Protein AF-A0A258UIK4-F1 (afdb_monomer_lite)

Sequence (141 aa):
MRVPIITDEAAQQGGWHGIALSQAFAHRGYEAVFVELQDCLIDLSSDLPSISIPQFESLPPFAFIRGIAAGTLQQVITRLNILHMLKMQGTYIYNDAKAIERTVDKGMTSFLLKQHGIPTPATWVCESRQQAHAIIQTQLQ

pLDDT: mean 95.88, std 3.45, range [63.97, 98.44]

Secondary structure (DSSP, 8-state):
-EEEEE-S-GGGTTHHHHHHHHHHHHTTT-EEEEE-GGG-EEE-SSSS-EEE-TT-SS--SEEEE-------HHHHHHHHHHHHHHHHTT-EEES-HHHHHHHH-HHHHHHHHHHTT---------S-HHHHHHHHHHH--

Foldseek 3Di:
DEEEEEAPPQVCCNPPVSVVVQVVQVVVVYHYHYFYLVPKDWDPPDPDIDIDTPPDPHQDQEYHYDYHDDDPPVSSVSSLVNQVVSVVVRYHYVPHSVVVVQVVPPVSVVVVCVVVVNDDPDDDDDPDPVVVVVVCVVVVD

Radius of gyration: 19.32 Å; chains: 1; bounding box: 41×40×52 Å

Structure (mmCIF, N/CA/C/O backbone):
data_AF-A0A258UIK4-F1
#
_entry.id   AF-A0A258UIK4-F1
#
loop_
_atom_site.group_PDB
_atom_site.id
_atom_site.type_symbol
_atom_site.label_atom_id
_atom_site.label_alt_id
_atom_site.label_comp_id
_atom_site.label_asym_id
_atom_site.label_entity_id
_atom_site.label_seq_id
_atom_site.pdbx_PDB_ins_code
_atom_site.Cartn_x
_atom_site.Cartn_y
_atom_site.Cartn_z
_atom_site.occupancy
_atom_site.B_iso_or_equiv
_atom_site.auth_seq_id
_atom_site.auth_comp_id
_atom_site.auth_asym_id
_atom_site.auth_atom_id
_atom_site.pdbx_PDB_model_num
ATOM 1 N N . MET A 1 1 ? 8.121 -9.428 -21.192 1.00 89.62 1 MET A N 1
ATOM 2 C CA . MET A 1 1 ? 7.695 -8.134 -20.601 1.00 89.62 1 MET A CA 1
ATOM 3 C C . MET A 1 1 ? 7.927 -8.211 -19.099 1.00 89.62 1 MET A C 1
ATOM 5 O O . MET A 1 1 ? 7.661 -9.269 -18.536 1.00 89.62 1 MET A O 1
ATOM 9 N N . ARG A 1 2 ? 8.450 -7.152 -18.472 1.00 95.62 2 ARG A N 1
ATOM 10 C CA . ARG A 1 2 ? 8.728 -7.121 -17.026 1.00 95.62 2 ARG A CA 1
ATOM 11 C C . ARG A 1 2 ? 7.542 -6.522 -16.272 1.00 95.62 2 ARG A C 1
ATOM 13 O O . ARG A 1 2 ? 6.924 -5.581 -16.766 1.00 95.62 2 ARG A O 1
ATOM 20 N N . VAL A 1 3 ? 7.227 -7.073 -15.106 1.00 96.06 3 VAL A N 1
ATOM 21 C CA . VAL A 1 3 ? 6.126 -6.636 -14.242 1.00 96.06 3 VAL A CA 1
ATOM 22 C C . VAL A 1 3 ? 6.676 -6.370 -12.843 1.00 96.06 3 VAL A C 1
ATOM 24 O O . VAL A 1 3 ? 7.199 -7.302 -12.229 1.00 96.06 3 VAL A O 1
ATOM 27 N N . PRO A 1 4 ? 6.564 -5.144 -12.305 1.00 97.62 4 PRO A N 1
ATOM 28 C CA . PRO A 1 4 ? 6.933 -4.893 -10.925 1.00 97.62 4 PRO A CA 1
ATOM 29 C C . PRO A 1 4 ? 5.922 -5.548 -9.975 1.00 97.62 4 PRO A C 1
ATOM 31 O O . PRO A 1 4 ? 4.708 -5.350 -10.089 1.00 97.62 4 PRO A O 1
ATOM 34 N N . ILE A 1 5 ? 6.439 -6.302 -9.011 1.00 97.50 5 ILE A N 1
ATOM 35 C CA . ILE A 1 5 ? 5.728 -6.726 -7.811 1.00 97.50 5 ILE A CA 1
ATOM 36 C C . ILE A 1 5 ? 6.208 -5.829 -6.672 1.00 97.50 5 ILE A C 1
ATOM 38 O O . ILE A 1 5 ? 7.335 -5.956 -6.194 1.00 97.50 5 ILE A O 1
ATOM 42 N N . ILE A 1 6 ? 5.341 -4.922 -6.242 1.00 97.25 6 ILE A N 1
ATOM 43 C CA . ILE A 1 6 ? 5.591 -4.018 -5.131 1.00 97.25 6 ILE A CA 1
ATOM 44 C C . ILE A 1 6 ? 5.416 -4.768 -3.811 1.00 97.25 6 ILE A C 1
ATOM 46 O O . ILE A 1 6 ? 4.337 -5.296 -3.527 1.00 97.25 6 ILE A O 1
ATOM 50 N N . THR A 1 7 ? 6.468 -4.815 -3.003 1.00 95.94 7 THR A N 1
ATOM 51 C CA . THR A 1 7 ? 6.505 -5.539 -1.728 1.00 95.94 7 THR A CA 1
ATOM 52 C C . THR A 1 7 ? 7.416 -4.821 -0.730 1.00 95.94 7 THR A C 1
ATOM 54 O O . THR A 1 7 ? 8.245 -4.008 -1.124 1.00 95.94 7 THR A O 1
ATOM 57 N N . ASP A 1 8 ? 7.265 -5.110 0.556 1.00 93.19 8 ASP A N 1
ATOM 58 C CA . ASP A 1 8 ? 8.145 -4.682 1.653 1.00 93.19 8 ASP A CA 1
ATOM 59 C C . ASP A 1 8 ? 9.163 -5.758 2.067 1.00 93.19 8 ASP A C 1
ATOM 61 O O . ASP A 1 8 ? 9.912 -5.595 3.024 1.00 93.19 8 ASP A O 1
ATOM 65 N N . GLU A 1 9 ? 9.197 -6.858 1.316 1.00 91.75 9 GLU A N 1
ATOM 66 C CA . GLU A 1 9 ? 10.108 -7.987 1.500 1.00 91.75 9 GLU A CA 1
ATOM 67 C C . GLU A 1 9 ? 10.877 -8.282 0.198 1.00 91.75 9 GLU A C 1
ATOM 69 O O . GLU A 1 9 ? 11.017 -9.443 -0.207 1.00 91.75 9 GLU A O 1
ATOM 74 N N . ALA A 1 10 ? 11.331 -7.256 -0.536 1.00 90.12 10 ALA A N 1
ATOM 75 C CA . ALA A 1 10 ? 11.914 -7.469 -1.867 1.00 90.12 10 ALA A CA 1
ATOM 76 C C . ALA A 1 10 ? 13.211 -8.285 -1.795 1.00 90.12 10 ALA A C 1
ATOM 78 O O . ALA A 1 10 ? 13.426 -9.172 -2.624 1.00 90.12 10 ALA A O 1
ATOM 79 N N . ALA A 1 11 ? 14.014 -8.078 -0.745 1.00 88.50 11 ALA A N 1
ATOM 80 C CA . ALA A 1 11 ? 15.211 -8.873 -0.460 1.00 88.50 11 ALA A CA 1
ATOM 81 C C . ALA A 1 11 ? 14.923 -10.380 -0.291 1.00 88.50 11 ALA A C 1
ATOM 83 O O . ALA A 1 11 ? 15.798 -11.207 -0.536 1.00 88.50 11 ALA A O 1
ATOM 84 N N . GLN A 1 12 ? 13.696 -10.743 0.096 1.00 91.19 12 GLN A N 1
ATOM 85 C CA . GLN A 1 12 ? 13.237 -12.127 0.253 1.00 91.19 12 GLN A CA 1
ATOM 86 C C . GLN A 1 12 ? 12.299 -12.563 -0.881 1.00 91.19 12 GLN A C 1
ATOM 88 O O . GLN A 1 12 ? 11.579 -13.551 -0.740 1.00 91.19 12 GLN A O 1
ATOM 93 N N . GLN A 1 13 ? 12.264 -11.822 -1.995 1.00 89.12 13 GLN A N 1
ATOM 94 C CA . GLN A 1 13 ? 11.382 -12.088 -3.136 1.00 89.12 13 GLN A CA 1
ATOM 95 C C . GLN A 1 13 ? 9.895 -12.195 -2.739 1.00 89.12 13 GLN A C 1
ATOM 97 O O . GLN A 1 13 ? 9.147 -12.993 -3.301 1.00 89.12 13 GLN A O 1
ATOM 102 N N . GLY A 1 14 ? 9.458 -11.411 -1.744 1.00 86.94 14 GLY A N 1
ATOM 103 C CA . GLY A 1 14 ? 8.081 -11.427 -1.231 1.00 86.94 14 GLY A CA 1
ATOM 104 C C . GLY A 1 14 ? 7.686 -12.714 -0.494 1.00 86.94 14 GLY A C 1
ATOM 105 O O . GLY A 1 14 ? 6.499 -13.067 -0.467 1.00 86.94 14 GLY A O 1
ATOM 106 N N . GLY A 1 15 ? 8.671 -13.459 0.017 1.00 92.19 15 GLY A N 1
ATOM 107 C CA . GLY A 1 15 ? 8.472 -14.717 0.726 1.00 92.19 15 GLY A CA 1
ATOM 108 C C . GLY A 1 15 ? 7.800 -15.787 -0.140 1.00 92.19 15 GLY A C 1
ATOM 109 O O . GLY A 1 15 ? 7.859 -15.770 -1.371 1.00 92.19 15 GLY A O 1
ATOM 110 N N . TRP A 1 16 ? 7.108 -16.733 0.501 1.00 93.88 16 TRP A N 1
ATOM 111 C CA . TRP A 1 16 ? 6.427 -17.825 -0.210 1.00 93.88 16 TRP A CA 1
ATOM 112 C C . TRP A 1 16 ? 5.402 -17.320 -1.244 1.00 93.88 16 TRP A C 1
ATOM 114 O O . TRP A 1 16 ? 5.346 -17.824 -2.366 1.00 93.88 16 TRP A O 1
ATOM 124 N N . HIS A 1 17 ? 4.626 -16.287 -0.894 1.00 92.19 17 HIS A N 1
ATOM 125 C CA . HIS A 1 17 ? 3.608 -15.715 -1.780 1.00 92.19 17 HIS A CA 1
ATOM 126 C C . HIS A 1 17 ? 4.225 -15.040 -3.009 1.00 92.19 17 HIS A C 1
ATOM 128 O O . HIS A 1 17 ? 3.697 -15.175 -4.113 1.00 92.19 17 HIS A O 1
ATOM 134 N N . GLY A 1 18 ? 5.320 -14.299 -2.826 1.00 94.38 18 GLY A N 1
ATOM 135 C CA . GLY A 1 18 ? 6.017 -13.625 -3.914 1.00 94.38 18 GLY A CA 1
ATOM 136 C C . GLY A 1 18 ? 6.661 -14.618 -4.877 1.00 94.38 18 GLY A C 1
ATOM 137 O O . GLY A 1 18 ? 6.478 -14.483 -6.086 1.00 94.38 18 GLY A O 1
ATOM 138 N N . ILE A 1 19 ? 7.297 -15.677 -4.365 1.00 95.00 19 ILE A N 1
ATOM 139 C CA . ILE A 1 19 ? 7.860 -16.759 -5.188 1.00 95.00 19 ILE A CA 1
ATOM 140 C C . ILE A 1 19 ? 6.765 -17.436 -6.023 1.00 95.00 19 ILE A C 1
ATOM 142 O O . ILE A 1 19 ? 6.914 -17.569 -7.239 1.00 95.00 19 ILE A O 1
ATOM 146 N N . ALA A 1 20 ? 5.642 -17.813 -5.404 1.00 96.31 20 ALA A N 1
ATOM 147 C CA . ALA A 1 20 ? 4.522 -18.431 -6.113 1.00 96.31 20 ALA A CA 1
ATOM 148 C C . ALA A 1 20 ? 3.939 -17.504 -7.198 1.00 96.31 20 ALA A C 1
ATOM 150 O O . ALA A 1 20 ? 3.648 -17.941 -8.314 1.00 96.31 20 ALA A O 1
ATOM 151 N N . LEU A 1 21 ? 3.812 -16.208 -6.901 1.00 95.81 21 LEU A N 1
ATOM 152 C CA . LEU A 1 21 ? 3.331 -15.211 -7.856 1.00 95.81 21 LEU A CA 1
ATOM 153 C C . LEU A 1 21 ? 4.316 -15.009 -9.019 1.00 95.81 21 LEU A C 1
ATOM 155 O O . LEU A 1 21 ? 3.896 -14.974 -10.175 1.00 95.81 21 LEU A O 1
ATOM 159 N N . SER A 1 22 ? 5.618 -14.940 -8.735 1.00 96.56 22 SER A N 1
ATOM 160 C CA . SER A 1 22 ? 6.679 -14.856 -9.745 1.00 96.56 22 SER A CA 1
ATOM 161 C C . SER A 1 22 ? 6.646 -16.055 -10.694 1.00 96.56 22 SER A C 1
ATOM 163 O O . SER A 1 22 ? 6.629 -15.885 -11.914 1.00 96.56 22 SER A O 1
ATOM 165 N N . GLN A 1 23 ? 6.502 -17.272 -10.157 1.00 97.44 23 GLN A N 1
ATOM 166 C CA . GLN A 1 23 ? 6.318 -18.477 -10.967 1.00 97.44 23 GLN A CA 1
ATOM 167 C C . GLN A 1 23 ? 5.060 -18.379 -11.838 1.00 97.44 23 GLN A C 1
ATOM 169 O O . GLN A 1 23 ? 5.111 -18.696 -13.026 1.00 97.44 23 GLN A O 1
ATOM 174 N N . ALA A 1 24 ? 3.933 -17.915 -11.296 1.00 96.88 24 ALA A N 1
ATOM 175 C CA . ALA A 1 24 ? 2.695 -17.765 -12.060 1.00 96.88 24 ALA A CA 1
ATOM 176 C C . ALA A 1 24 ? 2.811 -16.743 -13.209 1.00 96.88 24 ALA A C 1
ATOM 178 O O . ALA A 1 24 ? 2.209 -16.953 -14.269 1.00 96.88 24 ALA A O 1
ATOM 179 N N . PHE A 1 25 ? 3.585 -15.668 -13.026 1.00 97.00 25 PHE A N 1
ATOM 180 C CA . PHE A 1 25 ? 3.932 -14.722 -14.090 1.00 97.00 25 PHE A CA 1
ATOM 181 C C . PHE A 1 25 ? 4.850 -15.354 -15.141 1.00 97.00 25 PHE A C 1
ATOM 183 O O . PHE A 1 25 ? 4.565 -15.238 -16.335 1.00 97.00 25 PHE A O 1
ATOM 190 N N . ALA A 1 26 ? 5.877 -16.092 -14.714 1.00 97.44 26 ALA A N 1
ATOM 191 C CA . ALA A 1 26 ? 6.812 -16.771 -15.611 1.00 97.44 26 ALA A CA 1
ATOM 192 C C . ALA A 1 26 ? 6.104 -17.775 -16.535 1.00 97.44 26 ALA A C 1
ATOM 194 O O . ALA A 1 26 ? 6.336 -17.770 -17.742 1.00 97.44 26 ALA A O 1
ATOM 195 N N . HIS A 1 27 ? 5.146 -18.551 -16.011 1.00 97.75 27 HIS A N 1
ATOM 196 C CA . HIS A 1 27 ? 4.310 -19.459 -16.815 1.00 97.75 27 HIS A CA 1
ATOM 197 C C . HIS A 1 27 ? 3.470 -18.741 -17.888 1.00 97.75 27 HIS A C 1
ATOM 199 O O . HIS A 1 27 ? 2.980 -19.381 -18.815 1.00 97.75 27 HIS A O 1
ATOM 205 N N . ARG A 1 28 ? 3.287 -17.421 -17.771 1.00 96.62 28 ARG A N 1
ATOM 206 C CA . ARG A 1 28 ? 2.568 -16.570 -18.732 1.00 96.62 28 ARG A CA 1
ATOM 207 C C . ARG A 1 28 ? 3.508 -15.719 -19.595 1.00 96.62 28 ARG A C 1
ATOM 209 O O . ARG A 1 28 ? 3.031 -14.860 -20.327 1.00 96.62 28 ARG A O 1
ATOM 216 N N . GLY A 1 29 ? 4.824 -15.936 -19.520 1.00 96.88 29 GLY A N 1
ATOM 217 C CA . GLY A 1 29 ? 5.824 -15.195 -20.300 1.00 96.88 29 GLY A CA 1
ATOM 218 C C . GLY A 1 29 ? 6.180 -13.809 -19.746 1.00 96.88 29 GLY A C 1
ATOM 219 O O . GLY A 1 29 ? 6.744 -12.981 -20.469 1.00 96.88 29 GLY A O 1
ATOM 220 N N . TYR A 1 30 ? 5.858 -13.538 -18.478 1.00 96.69 30 TYR A N 1
ATOM 221 C CA . TYR A 1 30 ? 6.230 -12.303 -17.788 1.00 96.69 30 TYR A CA 1
ATOM 222 C C . TYR A 1 30 ? 7.366 -12.551 -16.800 1.00 96.69 30 TYR A C 1
ATOM 224 O O . TYR A 1 30 ? 7.383 -13.556 -16.094 1.00 96.69 30 TYR A O 1
ATOM 232 N N . GLU A 1 31 ? 8.293 -11.604 -16.716 1.00 96.69 31 GLU A N 1
ATOM 233 C CA . GLU A 1 31 ? 9.334 -11.591 -15.689 1.00 96.69 31 GLU A CA 1
ATOM 234 C C . GLU A 1 31 ? 8.864 -10.708 -14.531 1.00 96.69 31 GLU A C 1
ATOM 236 O O . GLU A 1 31 ? 8.596 -9.519 -14.721 1.00 96.69 31 GLU A O 1
ATOM 241 N N . ALA A 1 32 ? 8.747 -11.285 -13.338 1.00 96.81 32 ALA A N 1
ATOM 242 C CA . ALA A 1 32 ? 8.423 -10.534 -12.136 1.00 96.81 32 ALA 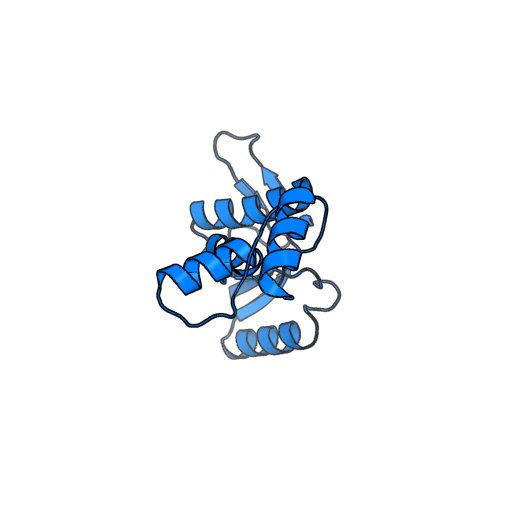A CA 1
ATOM 243 C C . ALA A 1 32 ? 9.677 -9.872 -11.551 1.00 96.81 32 ALA A C 1
ATOM 245 O O . ALA A 1 32 ? 10.695 -10.529 -11.345 1.00 96.81 32 ALA A O 1
ATOM 246 N N . VAL A 1 33 ? 9.576 -8.583 -11.233 1.00 97.12 33 VAL A N 1
ATOM 247 C CA . VAL A 1 33 ? 10.650 -7.788 -10.630 1.00 97.12 33 VAL A CA 1
ATOM 248 C C . VAL A 1 33 ? 10.165 -7.278 -9.285 1.00 97.12 33 VAL A C 1
ATOM 250 O O . VAL A 1 33 ? 9.200 -6.524 -9.229 1.00 97.12 33 VAL A O 1
ATOM 253 N N . PHE A 1 34 ? 10.799 -7.687 -8.192 1.00 97.25 34 PHE A N 1
ATOM 254 C CA . PHE A 1 34 ? 10.414 -7.206 -6.866 1.00 97.25 34 PHE A CA 1
ATOM 255 C C . PHE A 1 34 ? 10.969 -5.804 -6.631 1.00 97.25 34 PHE A C 1
ATOM 257 O O . PHE A 1 34 ? 12.154 -5.561 -6.860 1.00 97.25 34 PHE A O 1
ATOM 264 N N . VAL A 1 35 ? 10.106 -4.891 -6.191 1.00 97.19 35 VAL A N 1
ATOM 265 C CA . VAL A 1 35 ? 10.436 -3.478 -5.978 1.00 97.19 35 VAL A CA 1
ATOM 266 C C . VAL A 1 35 ? 9.855 -3.015 -4.646 1.00 97.19 35 VAL A C 1
ATOM 268 O O . VAL A 1 35 ? 8.707 -3.325 -4.329 1.00 97.19 35 VAL A O 1
ATOM 271 N N . GLU A 1 36 ? 10.618 -2.231 -3.890 1.00 97.00 36 GLU A N 1
ATOM 272 C CA . GLU A 1 36 ? 10.118 -1.542 -2.700 1.00 97.00 36 GLU A CA 1
ATOM 273 C C . GLU A 1 36 ? 9.768 -0.091 -3.040 1.00 97.00 36 GLU A C 1
ATOM 275 O O . GLU A 1 36 ? 10.531 0.611 -3.700 1.00 97.00 36 GLU A O 1
ATOM 280 N N . LEU A 1 37 ? 8.624 0.407 -2.557 1.00 97.31 37 LEU A N 1
ATOM 281 C CA . LEU A 1 37 ? 8.196 1.789 -2.845 1.00 97.31 37 LEU A CA 1
ATOM 282 C C . LEU A 1 37 ? 9.154 2.851 -2.302 1.00 97.31 37 LEU A C 1
ATOM 284 O O . LEU A 1 37 ? 9.129 3.981 -2.774 1.00 97.31 37 LEU A O 1
ATOM 288 N N . GLN A 1 38 ? 9.964 2.515 -1.298 1.00 96.56 38 GLN A N 1
ATOM 289 C CA . GLN A 1 38 ? 10.955 3.438 -0.743 1.00 96.56 38 GLN A CA 1
ATOM 290 C C . GLN A 1 38 ? 12.123 3.718 -1.696 1.00 96.56 38 GLN A C 1
ATOM 292 O O . GLN A 1 38 ? 12.794 4.730 -1.525 1.00 96.56 38 GLN A O 1
ATOM 297 N N . ASP A 1 39 ? 12.326 2.856 -2.694 1.00 96.88 39 ASP A N 1
ATOM 298 C CA . ASP A 1 39 ? 13.377 3.006 -3.700 1.00 96.88 39 ASP A CA 1
ATOM 299 C C . ASP A 1 39 ? 12.870 3.727 -4.963 1.00 96.88 39 ASP A C 1
ATOM 301 O O . ASP A 1 39 ? 13.647 4.029 -5.868 1.00 96.88 39 ASP A O 1
ATOM 305 N N . CYS A 1 40 ? 11.566 4.010 -5.047 1.00 97.62 40 CYS A N 1
ATOM 306 C CA . CYS A 1 40 ? 10.991 4.814 -6.120 1.00 97.62 40 CYS A CA 1
ATOM 307 C C . CYS A 1 40 ? 11.222 6.312 -5.874 1.00 97.62 40 CYS A C 1
ATOM 309 O O . CYS A 1 40 ? 11.214 6.786 -4.737 1.00 97.62 40 CYS A O 1
ATOM 311 N N . LEU A 1 41 ? 1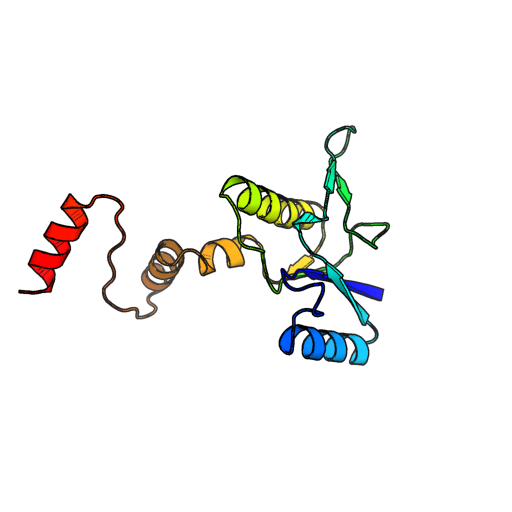1.337 7.077 -6.959 1.00 97.38 41 LEU A N 1
ATOM 312 C CA . LEU A 1 41 ? 11.517 8.529 -6.915 1.00 97.38 41 LEU A CA 1
ATOM 313 C C . LEU A 1 41 ? 10.325 9.229 -7.562 1.00 97.38 41 LEU A C 1
ATOM 315 O O . LEU A 1 41 ? 9.951 8.888 -8.681 1.00 97.38 41 LEU A O 1
ATOM 319 N N . ILE A 1 42 ? 9.774 10.233 -6.881 1.00 97.81 42 ILE A N 1
ATOM 320 C CA . ILE A 1 42 ? 8.880 11.222 -7.489 1.00 97.81 42 ILE A CA 1
ATOM 321 C C . ILE A 1 42 ? 9.747 12.414 -7.898 1.00 97.81 42 ILE A C 1
ATOM 323 O O . ILE A 1 42 ? 10.357 13.048 -7.037 1.00 97.81 42 ILE A O 1
ATOM 327 N N . ASP A 1 43 ? 9.786 12.728 -9.189 1.00 96.81 43 ASP A N 1
ATOM 328 C CA . ASP A 1 43 ? 10.492 13.889 -9.724 1.00 96.81 43 ASP A CA 1
ATOM 329 C C . ASP A 1 43 ? 9.487 14.928 -10.235 1.00 96.81 43 ASP A C 1
ATOM 331 O O . ASP A 1 43 ? 8.693 14.674 -11.144 1.00 96.81 43 ASP A O 1
ATOM 335 N N . LEU A 1 44 ? 9.525 16.105 -9.609 1.00 96.75 44 LEU A N 1
ATOM 336 C CA . LEU A 1 44 ? 8.698 17.273 -9.926 1.00 96.75 44 LEU A CA 1
ATOM 337 C C . LEU A 1 44 ? 9.553 18.467 -10.380 1.00 96.75 44 LEU A C 1
ATOM 339 O O . LEU A 1 44 ? 9.080 19.600 -10.366 1.00 96.75 44 LEU A O 1
ATOM 343 N N . SER A 1 45 ? 10.830 18.242 -10.695 1.00 97.06 45 SER A N 1
ATOM 344 C CA . SER A 1 45 ? 11.776 19.304 -11.052 1.00 97.06 45 SER A CA 1
ATOM 345 C C . SER A 1 45 ? 11.643 19.783 -12.500 1.00 97.06 45 SER A C 1
ATOM 347 O O . SER A 1 45 ? 12.112 20.874 -12.820 1.00 97.06 45 SER A O 1
ATOM 349 N N . SER A 1 46 ? 11.001 18.991 -13.363 1.00 93.31 46 SER A N 1
ATOM 350 C CA . SER A 1 46 ? 10.752 19.318 -14.771 1.00 93.31 46 SER A CA 1
ATOM 351 C C . SER A 1 46 ? 9.306 19.766 -15.022 1.00 93.31 46 SER A C 1
ATOM 353 O O . SER A 1 46 ? 8.462 19.678 -14.131 1.00 93.31 46 SER A O 1
ATOM 355 N N . ASP A 1 47 ? 9.005 20.223 -16.243 1.00 94.50 47 ASP A N 1
ATOM 356 C CA . ASP A 1 47 ? 7.663 20.699 -16.628 1.00 94.50 47 ASP A CA 1
ATOM 357 C C . ASP A 1 47 ? 6.564 19.636 -16.457 1.00 94.50 47 ASP A C 1
ATOM 359 O O . ASP A 1 47 ? 5.394 19.972 -16.260 1.00 94.50 47 ASP A O 1
ATOM 363 N N . LEU A 1 48 ? 6.925 18.350 -16.534 1.00 93.06 48 LEU A N 1
ATOM 364 C CA . LEU A 1 48 ? 6.009 17.233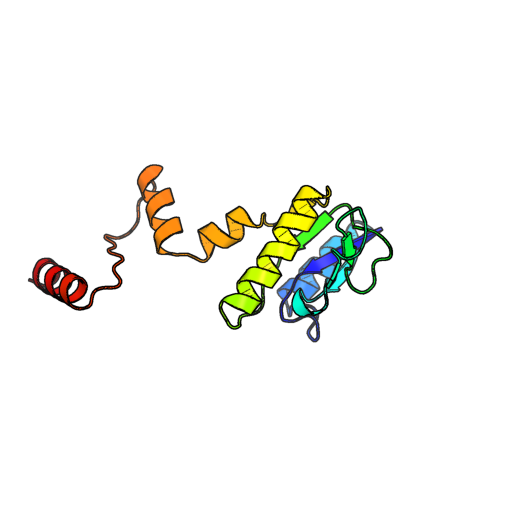 -16.335 1.00 93.06 48 LEU A CA 1
ATOM 365 C C . LEU A 1 48 ? 6.448 16.393 -15.127 1.00 93.06 48 LEU A C 1
ATOM 367 O O . LEU A 1 48 ? 7.625 16.042 -15.018 1.00 93.06 48 LEU A O 1
ATOM 371 N N . PRO A 1 49 ? 5.519 16.007 -14.234 1.00 94.88 49 PRO A N 1
ATOM 372 C CA . PRO A 1 49 ? 5.850 15.106 -13.141 1.00 94.88 49 PRO A CA 1
ATOM 373 C C . PRO A 1 49 ? 6.258 13.739 -13.700 1.00 94.88 49 PRO A C 1
ATOM 375 O O . PRO A 1 49 ? 5.672 13.261 -14.673 1.00 94.88 49 PRO A O 1
ATOM 378 N N . SER A 1 50 ? 7.216 13.071 -13.065 1.00 95.31 50 SER A N 1
ATOM 379 C CA . SER A 1 50 ? 7.611 11.707 -13.425 1.00 95.31 50 SER A CA 1
ATOM 380 C C . SER A 1 50 ? 7.872 10.845 -12.194 1.00 95.31 50 SER A C 1
ATOM 382 O O . SER A 1 50 ? 8.127 11.348 -11.098 1.00 95.31 50 SER A O 1
ATOM 384 N N . ILE A 1 51 ? 7.762 9.528 -12.373 1.00 97.38 51 ILE A N 1
ATOM 385 C CA . ILE A 1 51 ? 8.060 8.543 -11.335 1.00 97.38 51 ILE A CA 1
ATOM 386 C C . ILE A 1 51 ? 9.088 7.572 -11.887 1.00 97.38 51 ILE A C 1
ATOM 388 O O . ILE A 1 51 ? 8.867 6.954 -12.929 1.00 97.38 51 ILE A O 1
ATOM 392 N N . SER A 1 52 ? 10.190 7.412 -11.164 1.00 96.50 52 SER A N 1
ATOM 393 C CA . SER A 1 52 ? 11.183 6.382 -11.449 1.00 96.50 52 SER A CA 1
ATOM 394 C C . SER A 1 52 ? 10.917 5.156 -10.587 1.00 96.50 52 SER A C 1
ATOM 396 O O . SER A 1 52 ? 10.736 5.267 -9.371 1.00 96.50 52 SER A O 1
ATOM 398 N N . ILE A 1 53 ? 10.902 3.988 -11.229 1.00 97.62 53 ILE A N 1
ATOM 399 C CA . ILE A 1 53 ? 10.818 2.685 -10.574 1.00 97.62 53 ILE A CA 1
ATOM 400 C C . ILE A 1 53 ? 12.160 1.978 -10.803 1.00 97.62 53 ILE A C 1
ATOM 402 O O . ILE A 1 53 ? 12.572 1.838 -11.959 1.00 97.62 53 ILE A O 1
ATOM 406 N N . PRO A 1 54 ? 12.842 1.494 -9.749 1.00 95.69 54 PRO A N 1
ATOM 407 C CA . PRO A 1 54 ? 14.096 0.767 -9.897 1.00 95.69 54 PRO A CA 1
ATOM 408 C C . PRO A 1 54 ? 13.989 -0.359 -10.922 1.00 95.69 54 PRO A C 1
ATOM 410 O O . PRO A 1 54 ? 13.072 -1.174 -10.862 1.00 95.69 54 PRO A O 1
ATOM 413 N N . GLN A 1 55 ? 14.976 -0.442 -11.817 1.00 95.38 55 GLN A N 1
ATOM 414 C CA . GLN A 1 55 ? 15.063 -1.447 -12.885 1.00 95.38 55 GLN A CA 1
ATOM 415 C C . GLN A 1 55 ? 14.043 -1.277 -14.029 1.00 95.38 55 GLN A C 1
ATOM 417 O O . GLN A 1 55 ? 13.933 -2.179 -14.859 1.00 95.38 55 GLN A O 1
ATOM 422 N N . PHE A 1 56 ? 13.332 -0.151 -14.122 1.00 96.44 56 PHE A N 1
ATOM 423 C CA . PHE A 1 56 ? 12.451 0.166 -15.249 1.00 96.44 56 PHE A CA 1
ATOM 424 C C . PHE A 1 56 ? 12.875 1.485 -15.904 1.00 96.44 56 PHE A C 1
ATOM 426 O O . PHE A 1 56 ? 13.012 2.500 -15.232 1.00 96.44 56 PHE A O 1
ATOM 433 N N . GLU A 1 57 ? 13.072 1.472 -17.226 1.00 93.25 57 GLU A N 1
ATOM 434 C CA . GLU A 1 57 ? 13.433 2.673 -18.004 1.00 93.25 57 GLU A CA 1
ATOM 435 C C . GLU A 1 57 ? 12.225 3.578 -18.293 1.00 93.25 57 GLU A C 1
ATOM 437 O O . GLU A 1 57 ? 12.369 4.775 -18.522 1.00 93.25 57 GLU A O 1
ATOM 442 N N . SER A 1 58 ? 11.023 3.005 -18.278 1.00 94.38 58 SER A N 1
ATOM 443 C CA . SER A 1 58 ? 9.755 3.699 -18.489 1.00 94.38 58 SER A CA 1
ATOM 444 C C . SER A 1 58 ? 8.702 3.174 -17.523 1.00 94.38 58 SER A C 1
ATOM 446 O O . SER A 1 58 ? 8.834 2.068 -16.992 1.00 94.38 58 SER A O 1
ATOM 448 N N . LEU A 1 59 ? 7.611 3.926 -17.347 1.00 95.50 59 LEU A N 1
ATOM 449 C CA . LEU A 1 59 ? 6.484 3.454 -16.549 1.00 95.50 59 LEU A CA 1
ATOM 450 C C . LEU A 1 59 ? 5.961 2.117 -17.099 1.00 95.50 59 LEU A C 1
ATOM 452 O O . LEU A 1 59 ? 5.680 2.013 -18.299 1.00 95.50 59 LEU A O 1
ATOM 456 N N . PRO A 1 60 ? 5.849 1.078 -16.258 1.00 96.12 60 PRO A N 1
ATOM 457 C CA . PRO A 1 60 ? 5.304 -0.192 -16.689 1.00 96.12 60 PRO A CA 1
ATOM 458 C C . PRO A 1 60 ? 3.797 -0.042 -16.936 1.00 96.12 60 PRO A C 1
ATOM 460 O O . PRO A 1 60 ? 3.127 0.725 -16.250 1.00 96.12 60 PRO A O 1
ATOM 463 N N . PRO A 1 61 ? 3.207 -0.803 -17.869 1.00 95.94 61 PRO A N 1
ATOM 464 C CA . PRO A 1 61 ? 1.764 -0.744 -18.112 1.00 95.94 61 PRO A CA 1
ATOM 465 C C . PRO A 1 61 ? 0.939 -1.289 -16.932 1.00 95.94 61 PRO A C 1
ATOM 467 O O . PRO A 1 61 ? -0.259 -1.033 -16.835 1.00 95.94 61 PRO A O 1
ATOM 470 N N . PHE A 1 62 ? 1.563 -2.062 -16.043 1.00 96.31 62 PHE A N 1
ATOM 471 C CA . PHE A 1 62 ? 0.919 -2.764 -14.940 1.00 96.31 62 PHE A CA 1
ATOM 472 C C . PHE A 1 62 ? 1.888 -2.903 -13.761 1.00 96.31 62 PHE A C 1
ATOM 474 O O . PHE A 1 62 ? 3.061 -3.193 -13.985 1.00 96.31 62 PHE A O 1
ATOM 481 N N . ALA A 1 63 ? 1.404 -2.767 -12.525 1.00 97.25 63 ALA A N 1
ATOM 482 C CA . ALA A 1 63 ? 2.151 -3.063 -11.305 1.00 97.25 63 ALA A CA 1
ATOM 483 C C . ALA A 1 63 ? 1.298 -3.835 -10.292 1.00 97.25 63 ALA A C 1
ATOM 485 O O . ALA A 1 63 ? 0.135 -3.495 -10.052 1.00 97.25 63 ALA A O 1
ATOM 486 N N . PHE A 1 64 ? 1.895 -4.857 -9.674 1.00 97.44 64 PHE A N 1
ATOM 487 C CA . PHE A 1 64 ? 1.225 -5.727 -8.712 1.00 97.44 64 PHE A CA 1
ATOM 488 C C . PHE A 1 64 ? 1.622 -5.372 -7.275 1.00 97.44 64 PHE A C 1
ATOM 490 O O . PHE A 1 64 ? 2.767 -5.560 -6.887 1.00 97.44 64 PHE A O 1
ATOM 497 N N . ILE A 1 65 ? 0.691 -4.913 -6.449 1.00 96.81 65 ILE A N 1
ATOM 498 C CA . ILE A 1 65 ? 0.911 -4.517 -5.060 1.00 96.81 65 ILE A CA 1
ATOM 499 C C . ILE A 1 65 ? 0.635 -5.691 -4.123 1.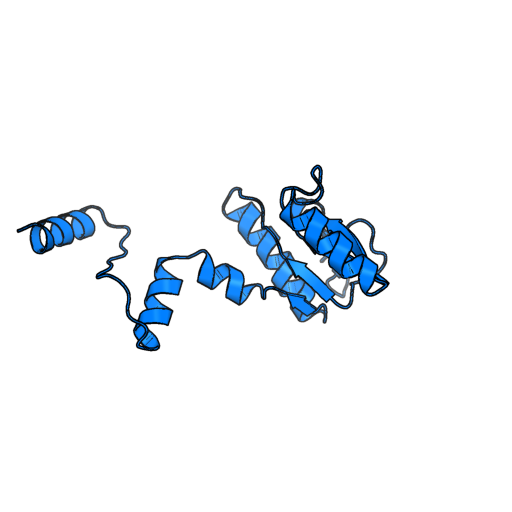00 96.81 65 ILE A C 1
ATOM 501 O O . ILE A 1 65 ? -0.501 -6.156 -3.988 1.00 96.81 65 ILE A O 1
ATOM 505 N N . ARG A 1 66 ? 1.690 -6.168 -3.463 1.00 95.25 66 ARG A N 1
ATOM 506 C CA . ARG A 1 66 ? 1.652 -7.223 -2.442 1.00 95.25 66 ARG A CA 1
ATOM 507 C C . ARG A 1 66 ? 1.782 -6.687 -1.027 1.00 95.25 66 ARG A C 1
ATOM 509 O O . ARG A 1 66 ? 1.131 -7.234 -0.141 1.00 95.25 66 ARG A O 1
ATOM 516 N N . GLY A 1 67 ? 2.565 -5.633 -0.843 1.00 92.44 67 GLY A N 1
ATOM 517 C CA . GLY A 1 67 ? 2.809 -5.025 0.456 1.00 92.44 67 GLY A CA 1
ATOM 518 C C . GLY A 1 67 ? 3.205 -3.564 0.312 1.00 92.44 67 GLY A C 1
ATOM 519 O O . GLY A 1 67 ? 3.752 -3.149 -0.710 1.00 92.44 67 GLY A O 1
ATOM 520 N N . ILE A 1 68 ? 2.897 -2.783 1.342 1.00 94.12 68 ILE A N 1
ATOM 521 C CA . ILE A 1 68 ? 3.419 -1.433 1.530 1.00 94.12 68 ILE A CA 1
ATOM 522 C C . ILE A 1 68 ? 4.091 -1.448 2.892 1.00 94.12 68 ILE A C 1
ATOM 524 O O . ILE A 1 68 ? 3.427 -1.709 3.895 1.00 94.12 68 ILE A O 1
ATOM 528 N N . ALA A 1 69 ? 5.388 -1.153 2.920 1.00 93.38 69 ALA A 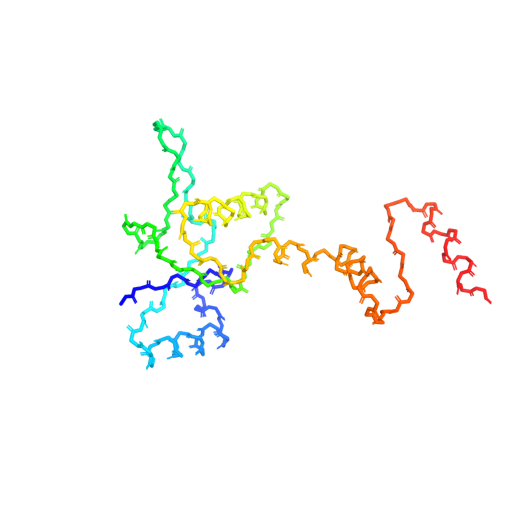N 1
ATOM 529 C CA . ALA A 1 69 ? 6.153 -1.171 4.155 1.00 93.38 69 ALA A CA 1
ATOM 530 C C . ALA A 1 69 ? 5.532 -0.236 5.202 1.00 93.38 69 ALA A C 1
ATOM 532 O O . ALA A 1 69 ? 5.082 0.875 4.885 1.00 93.38 69 ALA A O 1
ATOM 533 N N . ALA A 1 70 ? 5.571 -0.660 6.465 1.00 93.12 70 ALA A N 1
ATOM 534 C CA . ALA A 1 70 ? 5.256 0.201 7.598 1.00 93.12 70 ALA A CA 1
ATOM 535 C C . ALA A 1 70 ? 6.262 1.364 7.709 1.00 93.12 70 ALA A C 1
ATOM 537 O O . ALA A 1 70 ? 7.338 1.363 7.103 1.00 93.12 70 ALA A O 1
ATOM 538 N N . GLY A 1 71 ? 5.910 2.400 8.463 1.00 94.94 71 GLY A N 1
ATOM 539 C CA . GLY A 1 71 ? 6.764 3.568 8.654 1.00 94.94 71 GLY A CA 1
ATOM 540 C C . GLY A 1 71 ? 6.046 4.684 9.394 1.00 94.94 71 GLY A C 1
ATOM 541 O O . GLY A 1 71 ? 4.942 4.499 9.909 1.00 94.94 71 GLY A O 1
ATOM 542 N N . THR A 1 72 ? 6.665 5.860 9.423 1.00 97.56 72 THR A N 1
ATOM 543 C CA . THR A 1 72 ? 5.992 7.080 9.873 1.00 97.56 72 THR A CA 1
ATOM 544 C C . THR A 1 72 ? 4.820 7.413 8.952 1.00 97.56 72 THR A C 1
ATOM 546 O O . THR A 1 72 ? 4.771 6.978 7.798 1.00 97.56 72 THR A O 1
ATOM 549 N N . LEU A 1 73 ? 3.889 8.240 9.436 1.00 95.50 73 LEU A N 1
ATOM 550 C CA . LEU A 1 73 ? 2.770 8.720 8.625 1.00 95.50 73 LEU A CA 1
ATOM 551 C C . LEU A 1 73 ? 3.258 9.326 7.299 1.00 95.50 73 LEU A C 1
ATOM 553 O O . LEU A 1 73 ? 2.724 9.006 6.245 1.00 95.50 73 LEU A O 1
ATOM 557 N N . GLN A 1 74 ? 4.314 10.142 7.336 1.00 97.69 74 GLN A N 1
ATOM 558 C CA . GLN A 1 74 ? 4.887 10.770 6.146 1.00 97.69 74 GLN A CA 1
ATOM 559 C C . GLN A 1 74 ? 5.454 9.735 5.169 1.00 97.69 74 GLN A C 1
ATOM 561 O O . GLN A 1 74 ? 5.213 9.841 3.972 1.00 97.69 74 GLN A O 1
ATOM 566 N N . GLN A 1 75 ? 6.159 8.712 5.663 1.00 97.62 75 GLN A N 1
ATOM 567 C CA . GLN A 1 75 ? 6.685 7.640 4.812 1.00 97.62 75 GLN A CA 1
ATOM 568 C C . GLN A 1 75 ? 5.557 6.862 4.128 1.00 97.62 75 GLN A C 1
ATOM 570 O O . GLN A 1 75 ? 5.622 6.612 2.925 1.00 97.62 75 GLN A O 1
ATOM 575 N N . VAL A 1 76 ? 4.502 6.515 4.869 1.00 96.38 76 VAL A N 1
ATOM 576 C CA . VAL A 1 76 ? 3.334 5.813 4.316 1.00 96.38 76 VAL A CA 1
ATOM 577 C C . VAL A 1 76 ? 2.605 6.685 3.293 1.00 96.38 76 VAL A C 1
ATOM 579 O O . VAL A 1 76 ? 2.287 6.200 2.209 1.00 96.38 76 VAL A O 1
ATOM 582 N N . ILE A 1 77 ? 2.409 7.976 3.580 1.00 96.94 77 ILE A N 1
ATOM 583 C CA . ILE A 1 77 ? 1.803 8.927 2.638 1.00 96.94 77 ILE A CA 1
ATOM 584 C C . ILE A 1 77 ? 2.624 9.010 1.348 1.00 96.94 77 ILE A C 1
ATOM 586 O O . ILE A 1 77 ? 2.054 8.906 0.267 1.00 96.94 77 ILE A O 1
ATOM 590 N N . THR A 1 78 ? 3.952 9.130 1.423 1.00 97.94 78 THR A N 1
ATOM 591 C CA . THR A 1 78 ? 4.807 9.166 0.224 1.00 97.94 78 THR A CA 1
ATOM 592 C C . THR A 1 78 ? 4.674 7.892 -0.612 1.00 97.94 78 THR A C 1
ATOM 594 O O . THR A 1 78 ? 4.547 7.965 -1.833 1.00 97.94 78 THR A O 1
ATOM 597 N N . ARG A 1 79 ? 4.631 6.720 0.030 1.00 97.62 79 ARG A N 1
ATOM 598 C CA . ARG A 1 79 ? 4.429 5.431 -0.654 1.00 97.62 79 ARG A CA 1
ATOM 599 C C . ARG A 1 79 ? 3.066 5.363 -1.351 1.00 97.62 79 ARG A C 1
ATOM 601 O O . ARG A 1 79 ? 2.992 4.926 -2.496 1.00 97.62 79 ARG A O 1
ATOM 608 N N . LEU A 1 80 ? 2.000 5.837 -0.705 1.00 97.38 80 LEU A N 1
ATOM 609 C CA . LEU A 1 80 ? 0.669 5.922 -1.316 1.00 97.38 80 LEU A CA 1
ATOM 610 C C . LEU A 1 80 ? 0.630 6.933 -2.470 1.00 97.38 80 LEU A C 1
ATOM 612 O O . LEU A 1 80 ? 0.028 6.644 -3.503 1.00 97.38 80 LEU A O 1
ATOM 616 N N . ASN A 1 81 ? 1.321 8.072 -2.344 1.00 97.94 81 ASN A N 1
ATOM 617 C CA . ASN A 1 81 ? 1.441 9.062 -3.416 1.00 97.94 81 ASN A CA 1
ATOM 618 C C . ASN A 1 81 ? 2.045 8.442 -4.679 1.00 97.94 81 ASN A C 1
ATOM 620 O O . ASN A 1 81 ? 1.497 8.649 -5.758 1.00 97.94 81 ASN A O 1
ATOM 624 N N . ILE A 1 82 ? 3.100 7.627 -4.550 1.00 98.06 82 ILE A N 1
ATOM 625 C CA . ILE A 1 82 ? 3.682 6.895 -5.686 1.00 98.06 82 ILE A CA 1
ATOM 626 C C . ILE A 1 82 ? 2.609 6.052 -6.389 1.00 98.06 82 ILE A C 1
ATOM 628 O O . ILE A 1 82 ? 2.464 6.140 -7.605 1.00 98.06 82 ILE A O 1
ATOM 632 N N . LEU A 1 83 ? 1.811 5.277 -5.646 1.00 97.81 83 LEU A N 1
ATOM 633 C CA . LEU A 1 83 ? 0.771 4.426 -6.241 1.00 97.81 83 LEU A CA 1
ATOM 634 C C . LEU A 1 83 ? -0.324 5.235 -6.949 1.00 97.81 83 LEU A C 1
ATOM 636 O O . LEU A 1 83 ? -0.724 4.891 -8.064 1.00 97.81 83 LEU A O 1
ATOM 640 N N . HIS A 1 84 ? -0.805 6.314 -6.325 1.00 97.94 84 HIS A N 1
ATOM 641 C CA . HIS A 1 84 ? -1.819 7.186 -6.924 1.00 97.94 84 HIS A CA 1
ATOM 642 C C . HIS A 1 84 ? -1.294 7.866 -8.189 1.00 97.94 84 HIS A C 1
ATOM 644 O O . HIS A 1 84 ? -1.981 7.872 -9.210 1.00 97.94 84 HIS A O 1
ATOM 650 N N . MET A 1 85 ? -0.070 8.394 -8.151 1.00 97.69 85 MET A N 1
ATOM 651 C CA . MET A 1 85 ? 0.533 9.081 -9.291 1.00 97.69 85 MET A CA 1
ATOM 652 C C . MET A 1 85 ? 0.841 8.107 -10.438 1.00 97.69 85 MET A C 1
ATOM 654 O O . MET A 1 85 ? 0.514 8.420 -11.580 1.00 97.69 85 MET A O 1
ATOM 658 N N . LEU A 1 86 ? 1.346 6.897 -10.159 1.00 97.25 86 LEU A N 1
ATOM 659 C CA . LEU A 1 86 ? 1.534 5.854 -11.179 1.00 97.25 86 LEU A CA 1
ATOM 660 C C . LEU A 1 86 ? 0.221 5.549 -11.907 1.00 97.25 86 LEU A C 1
ATOM 662 O O . LEU A 1 86 ? 0.185 5.488 -13.137 1.00 97.25 86 LEU A O 1
ATOM 666 N N . LYS A 1 87 ? -0.876 5.417 -11.151 1.00 97.38 87 LYS A N 1
ATOM 667 C CA . LYS A 1 87 ? -2.211 5.217 -11.720 1.00 97.38 87 LYS A CA 1
ATOM 668 C C . LYS A 1 87 ? -2.654 6.398 -12.582 1.00 97.38 87 LYS A C 1
ATOM 670 O O . LYS A 1 87 ? -3.183 6.191 -13.672 1.00 97.38 87 LYS A O 1
ATOM 675 N N . MET A 1 88 ? -2.439 7.629 -12.118 1.00 96.81 88 MET A N 1
ATOM 676 C CA . MET A 1 88 ? -2.759 8.843 -12.880 1.00 96.81 88 MET A CA 1
ATOM 677 C C . MET A 1 88 ? -1.946 8.953 -14.176 1.00 96.81 88 MET A C 1
ATOM 679 O O . MET A 1 88 ? -2.444 9.500 -15.154 1.00 96.81 88 MET A O 1
ATOM 683 N N . GLN A 1 89 ? -0.733 8.399 -14.204 1.00 96.06 89 GLN A N 1
ATOM 684 C CA . GLN A 1 89 ? 0.147 8.357 -15.375 1.00 96.06 89 GLN A CA 1
ATOM 685 C C . GLN A 1 89 ? -0.064 7.120 -16.268 1.00 96.06 89 GLN A C 1
ATOM 687 O O . GLN A 1 89 ? 0.701 6.892 -17.200 1.00 96.06 89 GLN A O 1
ATOM 692 N N . GLY A 1 90 ? -1.115 6.332 -16.017 1.00 96.06 90 GLY A N 1
ATOM 693 C CA . GLY A 1 90 ? -1.542 5.238 -16.893 1.00 96.06 90 GLY A CA 1
ATOM 694 C C . GLY A 1 90 ? -1.010 3.850 -16.531 1.00 96.06 90 GLY A C 1
ATOM 695 O O . GLY A 1 90 ? -1.352 2.890 -17.218 1.00 96.06 90 GLY A O 1
ATOM 696 N N . THR A 1 91 ? -0.238 3.698 -15.450 1.00 97.31 91 THR A N 1
ATOM 697 C CA . THR A 1 91 ? 0.107 2.365 -14.927 1.00 97.31 91 THR A CA 1
ATOM 698 C C . THR A 1 91 ? -1.137 1.728 -14.309 1.00 97.31 91 THR A C 1
ATOM 700 O O . THR A 1 91 ? -1.772 2.311 -13.429 1.00 97.31 91 THR A O 1
ATOM 703 N N . TYR A 1 92 ? -1.490 0.505 -14.700 1.00 97.75 92 TYR A N 1
ATOM 704 C CA . TYR A 1 92 ? -2.550 -0.230 -14.015 1.00 97.75 92 TYR A CA 1
ATOM 705 C C . TYR A 1 92 ? -2.045 -0.779 -12.675 1.00 97.75 92 TYR A C 1
ATOM 707 O O . TYR A 1 92 ? -1.180 -1.651 -12.639 1.00 97.75 92 TYR A O 1
ATOM 715 N N . ILE A 1 93 ? -2.601 -0.288 -11.568 1.00 97.69 93 ILE A N 1
ATOM 716 C CA . ILE A 1 93 ? -2.205 -0.676 -10.209 1.00 97.69 93 ILE A CA 1
ATOM 717 C C . ILE A 1 93 ? -3.163 -1.738 -9.660 1.00 97.69 93 ILE A C 1
ATOM 719 O O . ILE A 1 93 ? -4.358 -1.479 -9.502 1.00 97.69 93 ILE A O 1
ATOM 723 N N . TYR A 1 94 ? -2.640 -2.923 -9.342 1.00 96.44 94 TYR A N 1
ATOM 724 C CA . TYR A 1 94 ? -3.408 -4.033 -8.777 1.00 96.44 94 TYR A CA 1
ATOM 725 C C . TYR A 1 94 ? -2.754 -4.565 -7.504 1.00 96.44 94 TYR A C 1
ATOM 727 O O . TYR A 1 94 ? -1.711 -5.184 -7.580 1.00 96.44 94 TYR A O 1
ATOM 735 N N . ASN A 1 95 ? -3.308 -4.449 -6.307 1.00 95.94 95 ASN A N 1
ATOM 736 C CA . ASN A 1 95 ? -4.584 -3.845 -5.947 1.00 95.94 95 ASN A CA 1
ATOM 737 C C . ASN A 1 95 ? -4.547 -2.315 -6.012 1.00 95.94 95 ASN A C 1
ATOM 739 O O . ASN A 1 95 ? -3.518 -1.711 -5.734 1.00 95.94 95 ASN A O 1
ATOM 743 N N . ASP A 1 96 ? -5.690 -1.702 -6.325 1.00 96.31 96 ASP A N 1
ATOM 744 C CA . ASP A 1 96 ? -5.828 -0.247 -6.401 1.00 96.31 96 ASP A CA 1
ATOM 745 C C . ASP A 1 96 ? -5.454 0.458 -5.087 1.00 96.31 96 ASP A C 1
ATOM 747 O O . ASP A 1 96 ? -5.826 -0.001 -4.006 1.00 96.31 96 ASP A O 1
ATOM 751 N N . ALA A 1 97 ? -4.809 1.626 -5.176 1.00 95.44 97 ALA A N 1
ATOM 752 C CA . ALA A 1 97 ? -4.386 2.391 -4.003 1.00 95.44 97 ALA A CA 1
ATOM 753 C C . ALA A 1 97 ? -5.556 2.743 -3.063 1.00 95.44 97 ALA A C 1
ATOM 755 O O . ALA A 1 97 ? -5.440 2.556 -1.853 1.00 95.44 97 ALA A O 1
ATOM 756 N N . LYS A 1 98 ? -6.724 3.138 -3.598 1.00 96.19 98 LYS A N 1
ATOM 757 C CA . LYS A 1 98 ? -7.905 3.436 -2.765 1.00 96.19 98 LYS A CA 1
ATOM 758 C C . LYS A 1 98 ? -8.481 2.186 -2.115 1.00 96.19 98 LYS A C 1
ATOM 760 O O . LYS A 1 98 ? -9.039 2.262 -1.022 1.00 96.19 98 LYS A O 1
ATOM 765 N N . ALA A 1 99 ? -8.393 1.039 -2.788 1.00 96.69 99 ALA A N 1
ATOM 766 C CA . ALA A 1 99 ? -8.794 -0.229 -2.192 1.00 96.69 99 ALA A CA 1
ATOM 767 C C . ALA A 1 99 ? -7.876 -0.572 -1.012 1.00 96.69 99 ALA A C 1
ATOM 769 O O . ALA A 1 99 ? -8.372 -0.893 0.065 1.00 96.69 99 ALA A O 1
ATOM 770 N N . ILE A 1 100 ? -6.560 -0.413 -1.179 1.00 95.81 100 ILE A N 1
ATOM 771 C CA . ILE A 1 100 ? -5.583 -0.618 -0.105 1.00 95.81 100 ILE A CA 1
ATOM 772 C C . ILE A 1 100 ? -5.906 0.294 1.082 1.00 95.81 100 ILE A C 1
ATOM 774 O O . ILE A 1 100 ? -6.161 -0.223 2.165 1.00 95.81 100 ILE A O 1
ATOM 778 N N . GLU A 1 101 ? -6.008 1.610 0.873 1.00 96.12 101 GLU A N 1
ATOM 779 C CA . GLU A 1 101 ? -6.336 2.596 1.919 1.00 96.12 101 GLU A CA 1
ATOM 780 C C . GLU A 1 101 ? -7.601 2.222 2.703 1.00 96.12 101 GLU A C 1
ATOM 782 O O . GLU A 1 101 ? -7.606 2.226 3.933 1.00 96.12 101 GLU A O 1
ATOM 787 N N . ARG A 1 102 ? -8.669 1.835 1.996 1.00 96.81 102 ARG A N 1
ATOM 788 C CA . ARG A 1 102 ? -9.936 1.446 2.624 1.00 96.81 102 ARG A CA 1
ATOM 789 C C . ARG A 1 102 ? -9.816 0.170 3.440 1.00 96.81 102 ARG A C 1
ATOM 791 O O . ARG A 1 102 ? -10.428 0.107 4.496 1.00 96.81 102 ARG A O 1
ATOM 798 N N . THR A 1 103 ? -9.075 -0.823 2.949 1.00 95.62 103 THR A N 1
ATOM 799 C CA . THR A 1 103 ? -8.964 -2.150 3.584 1.00 95.62 103 THR A CA 1
ATOM 800 C C . THR A 1 103 ? -8.020 -2.187 4.784 1.00 95.62 103 THR A C 1
ATOM 802 O O . THR A 1 103 ? -8.201 -3.025 5.666 1.00 95.62 103 THR A O 1
ATOM 805 N N . VAL A 1 104 ? -7.036 -1.284 4.861 1.00 93.44 104 VAL A N 1
ATOM 806 C CA . VAL A 1 104 ? -6.140 -1.190 6.029 1.00 93.44 104 VAL A CA 1
ATOM 807 C C . VAL A 1 104 ? -6.772 -0.413 7.187 1.00 93.44 104 VAL A C 1
ATOM 809 O O . VAL A 1 104 ? -6.536 -0.743 8.353 1.00 93.44 104 VAL A O 1
ATOM 812 N N . ASP A 1 105 ? -7.621 0.576 6.888 1.00 95.50 105 ASP A N 1
ATOM 813 C CA . ASP A 1 105 ? -8.416 1.292 7.883 1.00 95.50 105 ASP A CA 1
ATOM 814 C C . ASP A 1 105 ? -9.665 0.478 8.253 1.00 95.50 105 ASP A C 1
ATOM 816 O O . ASP A 1 105 ? -10.650 0.400 7.515 1.00 95.50 105 ASP A O 1
ATOM 820 N N . LYS A 1 106 ? -9.643 -0.116 9.449 1.00 96.56 106 LYS A N 1
ATOM 821 C CA . LYS A 1 106 ? -10.753 -0.936 9.950 1.00 96.56 106 LYS A CA 1
ATOM 822 C C . LYS A 1 106 ? -12.022 -0.124 10.204 1.00 96.56 106 LYS A C 1
ATOM 824 O O . LYS A 1 106 ? -13.113 -0.680 10.077 1.00 96.56 106 LYS A O 1
ATOM 829 N N . GLY A 1 107 ? -11.903 1.158 10.550 1.00 97.38 107 GLY A N 1
ATOM 830 C CA . GLY A 1 107 ? -13.045 2.055 10.708 1.00 97.38 107 GLY A CA 1
ATOM 831 C C . GLY A 1 107 ? -13.724 2.303 9.366 1.00 97.38 107 GLY A C 1
ATOM 832 O O . GLY A 1 107 ? -14.922 2.052 9.235 1.00 97.38 107 GLY A O 1
ATOM 833 N N . MET A 1 108 ? -12.949 2.683 8.346 1.00 97.88 108 MET A N 1
ATOM 834 C CA . MET A 1 108 ? -13.442 2.867 6.976 1.00 97.88 108 MET A CA 1
ATOM 835 C C . MET A 1 108 ? -14.002 1.569 6.381 1.00 97.88 108 MET A C 1
ATOM 837 O O . MET A 1 108 ? -15.099 1.571 5.824 1.00 97.88 108 MET A O 1
ATOM 841 N N . THR A 1 109 ? -13.295 0.444 6.533 1.00 98.12 109 THR A N 1
ATOM 842 C CA . THR A 1 109 ? -13.782 -0.874 6.098 1.00 98.12 109 THR A CA 1
ATOM 843 C C . THR A 1 109 ? -15.131 -1.183 6.739 1.00 98.12 109 THR A C 1
ATOM 845 O O . THR A 1 109 ? -16.094 -1.468 6.032 1.00 98.12 109 THR A O 1
ATOM 848 N N . SER A 1 110 ? -15.231 -1.084 8.068 1.00 97.69 110 SER A N 1
ATOM 849 C CA . SER A 1 110 ? -16.468 -1.401 8.794 1.00 97.69 110 SER A CA 1
ATOM 850 C C . SER A 1 110 ? -17.616 -0.468 8.406 1.00 97.69 110 SER A C 1
ATOM 852 O O . SER A 1 110 ? -18.746 -0.925 8.244 1.00 97.69 110 SER A O 1
ATOM 854 N N . PHE A 1 111 ? -17.330 0.821 8.196 1.00 97.50 111 PHE A N 1
ATOM 855 C CA . PHE A 1 111 ? -18.303 1.796 7.708 1.00 97.50 111 PHE A CA 1
ATOM 856 C C . PHE A 1 111 ? -18.864 1.401 6.335 1.00 97.50 111 PHE A C 1
ATOM 858 O O . PHE A 1 111 ? -20.082 1.339 6.169 1.00 97.50 111 PHE A O 1
ATOM 865 N N . LEU A 1 112 ? -17.998 1.070 5.372 1.00 98.12 112 LEU A N 1
ATOM 866 C CA . LEU A 1 112 ? -18.415 0.663 4.027 1.00 98.12 112 LEU A CA 1
ATOM 867 C C . LEU A 1 112 ? -19.202 -0.653 4.049 1.00 98.12 112 LEU A C 1
ATOM 869 O O . LEU A 1 112 ? -20.251 -0.748 3.416 1.00 98.12 112 LEU A O 1
ATOM 873 N N . LEU A 1 113 ? -18.750 -1.651 4.814 1.00 98.25 113 LEU A N 1
ATOM 874 C CA . LEU A 1 113 ? -19.480 -2.913 4.974 1.00 98.25 113 LEU A CA 1
ATOM 875 C C . LEU A 1 113 ? -20.894 -2.665 5.517 1.00 98.25 113 LEU A C 1
ATOM 877 O O . LEU A 1 113 ? -21.868 -3.169 4.954 1.00 98.25 113 LEU A O 1
ATOM 881 N N . LYS A 1 114 ? -21.022 -1.819 6.548 1.00 97.62 114 LYS A N 1
ATOM 882 C CA . LYS A 1 114 ? -22.314 -1.450 7.136 1.00 97.62 114 LYS A CA 1
ATOM 883 C C . LYS A 1 114 ? -23.208 -0.703 6.147 1.00 97.62 114 LYS A C 1
ATOM 885 O O . LYS A 1 114 ? -24.392 -1.025 6.056 1.00 97.62 114 LYS A O 1
ATOM 890 N N . GLN A 1 115 ? -22.657 0.255 5.398 1.00 98.12 115 GLN A N 1
ATOM 891 C CA . GLN A 1 115 ? -23.384 1.016 4.376 1.00 98.12 115 GLN A CA 1
ATOM 892 C C . GLN A 1 115 ? -23.958 0.101 3.282 1.00 98.12 115 GLN A C 1
ATOM 894 O O . GLN A 1 115 ? -25.040 0.364 2.761 1.00 98.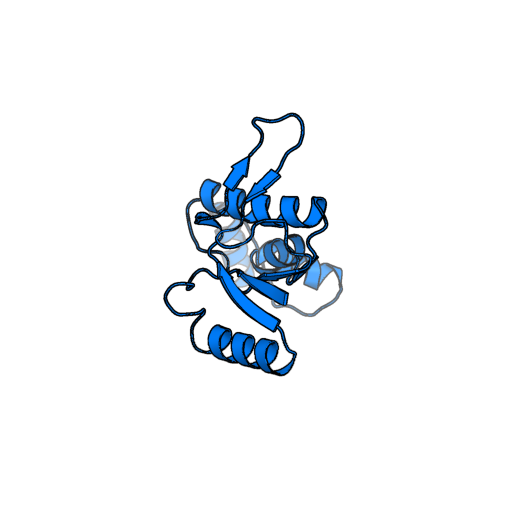12 115 GLN A O 1
ATOM 899 N N . HIS A 1 116 ? -23.259 -0.989 2.964 1.00 98.25 116 HIS A N 1
ATOM 900 C CA . HIS A 1 116 ? -23.670 -1.972 1.961 1.00 98.25 116 HIS A CA 1
ATOM 901 C C . HIS A 1 116 ? -24.434 -3.178 2.537 1.00 98.25 116 HIS A C 1
ATOM 903 O O . HIS A 1 116 ? -24.653 -4.157 1.827 1.00 98.25 116 HIS A O 1
ATOM 909 N N . GLY A 1 117 ? -24.867 -3.123 3.801 1.00 98.06 117 GLY A N 1
ATOM 910 C CA . GLY A 1 117 ? -25.697 -4.166 4.410 1.00 98.06 117 GLY A CA 1
ATOM 911 C C . GLY A 1 117 ? -24.971 -5.486 4.690 1.00 98.06 117 GLY A C 1
ATOM 912 O O . GLY A 1 117 ? -25.627 -6.498 4.928 1.00 98.06 117 GLY A O 1
ATOM 913 N N . ILE A 1 118 ? -23.635 -5.496 4.682 1.00 98.44 118 ILE A N 1
ATOM 914 C CA . ILE A 1 118 ? -22.845 -6.682 5.020 1.00 98.44 118 ILE A CA 1
ATOM 915 C C . ILE A 1 118 ? -22.778 -6.805 6.552 1.00 98.44 118 ILE A C 1
ATOM 917 O O . ILE A 1 118 ? -22.379 -5.844 7.217 1.00 98.44 118 ILE A O 1
ATOM 921 N N . PRO A 1 119 ? -23.159 -7.955 7.143 1.00 97.31 119 PRO A N 1
ATOM 922 C CA . PRO A 1 119 ? -23.118 -8.134 8.590 1.00 97.31 119 PRO A CA 1
ATOM 923 C C . PRO A 1 119 ? -21.693 -8.044 9.149 1.00 97.31 119 PRO A C 1
ATOM 925 O O . PRO A 1 119 ? -20.794 -8.763 8.717 1.00 97.31 119 PRO A O 1
ATOM 928 N N . THR A 1 120 ? -21.508 -7.200 10.162 1.00 96.50 120 THR A N 1
ATOM 929 C CA . THR A 1 120 ? -20.278 -7.082 10.957 1.00 96.50 120 THR A CA 1
ATOM 930 C C . THR A 1 120 ? -20.634 -7.032 12.447 1.00 96.50 120 THR A C 1
ATOM 932 O O . THR A 1 120 ? -21.758 -6.642 12.783 1.00 96.50 120 THR A O 1
ATOM 935 N N . PRO A 1 121 ? -19.710 -7.379 13.362 1.00 96.06 121 PRO A N 1
ATOM 936 C CA . PRO A 1 121 ? -19.921 -7.186 14.796 1.00 96.06 121 PRO A CA 1
ATOM 937 C C . PRO A 1 121 ? -20.259 -5.731 15.148 1.00 96.06 121 PRO A C 1
ATOM 939 O O . PRO A 1 121 ? -19.844 -4.799 14.447 1.00 96.06 121 PRO A O 1
ATOM 942 N N . ALA A 1 122 ? -20.975 -5.526 16.259 1.00 95.00 122 ALA A N 1
ATOM 943 C CA . ALA A 1 122 ? -21.157 -4.193 16.828 1.00 95.00 122 ALA A CA 1
ATOM 944 C C . ALA A 1 122 ? -19.780 -3.568 17.108 1.00 95.00 122 ALA A C 1
ATOM 946 O O . ALA A 1 122 ? -18.949 -4.169 17.787 1.00 95.00 122 ALA A O 1
ATOM 947 N N . THR A 1 123 ? -19.520 -2.400 16.519 1.00 96.06 123 THR A N 1
ATOM 948 C CA . THR A 1 123 ? -18.188 -1.786 16.482 1.00 96.06 123 THR A CA 1
ATOM 949 C C . THR A 1 123 ? -18.311 -0.284 16.703 1.00 96.06 123 THR A C 1
ATOM 951 O O . THR A 1 123 ? -19.162 0.364 16.095 1.00 96.06 123 THR A O 1
ATOM 954 N N . TRP A 1 124 ? -17.427 0.269 17.533 1.00 96.88 124 TRP A N 1
ATOM 955 C CA . TRP A 1 124 ? -17.295 1.703 17.781 1.00 96.88 124 TRP A CA 1
ATOM 956 C C . TRP A 1 124 ? -15.841 2.118 17.560 1.00 96.88 124 TRP A C 1
ATOM 958 O O . TRP A 1 124 ? -14.923 1.390 17.934 1.00 96.88 124 TRP A O 1
ATOM 968 N N . VAL A 1 125 ? -15.633 3.287 16.958 1.00 97.25 125 VAL A N 1
ATOM 969 C CA . VAL A 1 125 ? -14.307 3.855 16.686 1.00 97.25 125 VAL A CA 1
ATOM 970 C C . VAL A 1 125 ? -14.307 5.291 17.196 1.00 97.25 125 VAL A C 1
ATOM 972 O O . VAL A 1 125 ? -15.130 6.096 16.767 1.00 97.25 125 VAL A O 1
ATOM 975 N N . CYS A 1 126 ? -13.415 5.612 18.131 1.00 97.00 126 CYS A N 1
ATOM 976 C CA . CYS A 1 126 ? -13.276 6.952 18.695 1.00 97.00 126 CYS A CA 1
ATOM 977 C C . CYS A 1 126 ? -11.845 7.185 19.191 1.00 97.00 126 CYS A C 1
ATOM 979 O O . CYS A 1 126 ? -11.199 6.265 19.689 1.00 97.00 126 CYS A O 1
ATOM 981 N N . GLU A 1 127 ? -11.372 8.427 19.113 1.00 97.50 127 GLU A N 1
ATOM 982 C CA . GLU A 1 127 ? -10.081 8.832 19.688 1.00 97.50 127 GLU A CA 1
ATOM 983 C C . GLU A 1 127 ? -10.204 9.180 21.184 1.00 97.50 127 GLU A C 1
ATOM 985 O O . GLU A 1 127 ? -9.296 8.943 21.980 1.00 97.50 127 GLU A O 1
ATOM 990 N N . SER A 1 128 ? -11.358 9.718 21.595 1.00 98.38 128 SER A N 1
ATOM 991 C CA . SER A 1 128 ? -11.581 10.181 22.965 1.00 98.38 128 SER A CA 1
ATOM 992 C C . SER A 1 128 ? -11.666 9.023 23.958 1.00 98.38 128 SER A C 1
ATOM 994 O O . SER A 1 128 ? -12.596 8.213 23.925 1.00 98.38 128 SER A O 1
ATOM 996 N N . ARG A 1 129 ? -10.755 9.024 24.939 1.00 98.00 129 ARG A N 1
ATOM 997 C CA . ARG A 1 129 ? -10.804 8.108 26.089 1.00 98.00 129 ARG A CA 1
ATOM 998 C C . ARG A 1 129 ? -12.143 8.195 26.832 1.00 98.00 129 ARG A C 1
ATOM 1000 O O . ARG A 1 129 ? -12.671 7.166 27.242 1.00 98.00 129 ARG A O 1
ATOM 1007 N N . GLN A 1 130 ? -12.707 9.394 26.993 1.00 98.25 130 GLN A N 1
ATOM 1008 C CA . GLN A 1 130 ? -13.991 9.574 27.679 1.00 98.25 130 GLN A CA 1
ATOM 1009 C C . GLN A 1 130 ? -15.134 8.872 26.932 1.00 98.25 130 GLN A C 1
ATOM 1011 O O . GLN A 1 130 ? -15.929 8.173 27.557 1.00 98.25 130 GLN A O 1
ATOM 1016 N N . GLN A 1 131 ? -15.194 9.017 25.603 1.00 98.06 131 GLN A N 1
ATOM 1017 C CA . GLN A 1 131 ? -16.203 8.335 24.785 1.00 98.06 131 GLN A CA 1
ATOM 1018 C C . GLN A 1 131 ? -16.038 6.815 24.850 1.00 98.06 131 GLN A C 1
ATOM 1020 O O . GLN A 1 131 ? -17.025 6.107 25.045 1.00 98.06 131 GLN A O 1
ATOM 1025 N N . ALA A 1 132 ? -14.798 6.321 24.771 1.00 97.88 132 ALA A N 1
ATOM 1026 C CA . ALA A 1 132 ? -14.513 4.895 24.885 1.00 97.88 132 ALA A CA 1
ATOM 1027 C C . ALA A 1 132 ? -15.028 4.315 26.214 1.00 97.88 132 ALA A C 1
ATOM 1029 O O . ALA A 1 132 ? -15.727 3.304 26.208 1.00 97.88 132 ALA A O 1
ATOM 1030 N N . HIS A 1 133 ? -14.763 4.975 27.349 1.00 97.50 133 HIS A N 1
ATOM 1031 C CA . HIS A 1 133 ? -15.256 4.519 28.654 1.00 97.50 133 HIS A CA 1
ATOM 1032 C C . HIS A 1 133 ? -16.783 4.522 28.756 1.00 97.50 133 HIS A C 1
ATOM 1034 O O . HIS A 1 133 ? -17.345 3.564 29.281 1.00 97.50 133 HIS A O 1
ATOM 1040 N N . ALA A 1 134 ? -17.455 5.552 28.237 1.00 97.62 134 ALA A N 1
ATOM 1041 C CA . ALA A 1 134 ? -18.916 5.616 28.255 1.00 97.62 134 ALA A CA 1
ATOM 1042 C C . ALA A 1 134 ? -19.552 4.469 27.445 1.00 97.62 134 ALA A C 1
ATOM 1044 O O . ALA A 1 134 ? -20.505 3.834 27.900 1.00 97.62 134 ALA A O 1
ATOM 1045 N N . ILE A 1 135 ? -18.992 4.154 26.271 1.00 97.44 135 ILE A N 1
ATOM 1046 C CA . ILE A 1 135 ? -19.439 3.025 25.443 1.00 97.44 135 ILE A CA 1
ATOM 1047 C C . ILE A 1 135 ? -19.211 1.707 26.185 1.00 97.44 135 ILE A C 1
ATOM 1049 O O . ILE A 1 135 ? -20.142 0.918 26.305 1.00 97.44 135 ILE A O 1
ATOM 1053 N N . ILE A 1 136 ? -18.013 1.490 26.739 1.00 96.56 136 ILE A N 1
ATOM 1054 C CA . ILE A 1 136 ? -17.680 0.277 27.502 1.00 96.56 136 ILE A CA 1
ATOM 1055 C C . ILE A 1 136 ? -18.663 0.073 28.660 1.00 96.56 136 ILE A C 1
ATOM 1057 O O . ILE A 1 136 ? -19.204 -1.017 28.809 1.00 96.56 136 ILE A O 1
ATOM 1061 N N . GLN A 1 137 ? -18.937 1.116 29.448 1.00 96.50 137 GLN A N 1
ATOM 1062 C CA . GLN A 1 137 ? -19.894 1.047 30.556 1.00 96.50 137 GLN A CA 1
ATOM 1063 C C . GLN A 1 137 ? -21.307 0.695 30.090 1.00 96.50 137 GLN A C 1
ATOM 1065 O O . GLN A 1 137 ? -22.005 -0.023 30.789 1.00 96.50 137 GLN A O 1
ATOM 1070 N N . THR A 1 138 ? -21.721 1.182 28.921 1.00 96.31 138 THR A N 1
ATOM 1071 C CA . THR A 1 138 ? -23.060 0.910 28.379 1.00 96.31 138 THR A CA 1
ATOM 1072 C C . THR A 1 138 ? -23.175 -0.504 27.800 1.00 96.31 138 THR A C 1
ATOM 1074 O O . THR A 1 138 ? -24.252 -1.082 27.830 1.00 96.31 138 THR A O 1
ATOM 1077 N N . GLN A 1 139 ? -22.095 -1.052 27.234 1.00 95.50 139 GLN A N 1
ATOM 1078 C CA . GLN A 1 139 ? -22.121 -2.333 26.512 1.00 95.50 139 GLN A CA 1
ATOM 1079 C C . GLN A 1 139 ? -21.676 -3.543 27.352 1.00 95.50 139 GLN A C 1
ATOM 1081 O O . GLN A 1 139 ? -21.905 -4.671 26.927 1.00 95.50 139 GLN A O 1
ATOM 1086 N N . LEU A 1 140 ? -21.016 -3.333 28.500 1.00 88.31 140 LEU A N 1
ATOM 1087 C CA . LEU A 1 140 ? -20.592 -4.401 29.424 1.00 88.31 140 LEU A CA 1
ATOM 1088 C C . LEU A 1 140 ? -21.488 -4.553 30.668 1.00 88.31 140 LEU A C 1
ATOM 1090 O O . LEU A 1 140 ? -21.156 -5.351 31.545 1.00 88.31 140 LEU A O 1
ATOM 1094 N N . GLN A 1 141 ? -22.568 -3.775 30.772 1.00 63.97 141 GLN A N 1
ATOM 1095 C CA . GLN A 1 141 ? -23.635 -4.003 31.755 1.00 63.97 141 GLN A CA 1
ATOM 1096 C C . GLN A 1 141 ? -24.516 -5.175 31.324 1.00 63.97 141 GLN A C 1
ATOM 1098 O O . GLN A 1 141 ? -24.906 -5.950 32.224 1.00 63.97 141 GLN A O 1
#